Protein AF-A0A351T4F5-F1 (afdb_monomer_lite)

pLDDT: mean 92.52, std 7.87, range [49.31, 98.0]

Foldseek 3Di:
DDDQDPVNVVVLVPDDPVVVVVVVVVVVVVVVVQVVQVVVPHDPVCVQCVPPPDADAPAWTPHVWDADPVVRKTKTWGAHPPDPPDRTDMDID

Sequence (93 aa):
MVKVDAQDLAVLSACSREQLAAMAAAGAQVRECYRLLEKTGANVVGQILAATDTFYEWNHYPEGDVFDRESASQYYYHAHRGAELEHGHFHTF

Secondary structure (DSSP, 8-state):
-PPP-HHHHHHHHTS-HHHHHHHHHHHHHHHHHHHHHHTTT--HHHHHTTT-SS--TT--EEEEEEE-TTT--EEEEEE-TT-SS--EEEEE-

Structure (mmCIF, N/CA/C/O backbone):
data_AF-A0A351T4F5-F1
#
_entry.id   AF-A0A351T4F5-F1
#
loop_
_atom_site.group_PDB
_atom_site.id
_atom_site.type_symbol
_atom_site.label_atom_id
_atom_site.label_alt_id
_atom_site.label_comp_id
_atom_site.label_asym_id
_atom_site.label_entity_id
_atom_site.label_seq_id
_atom_site.pdbx_PDB_ins_code
_atom_site.Cartn_x
_at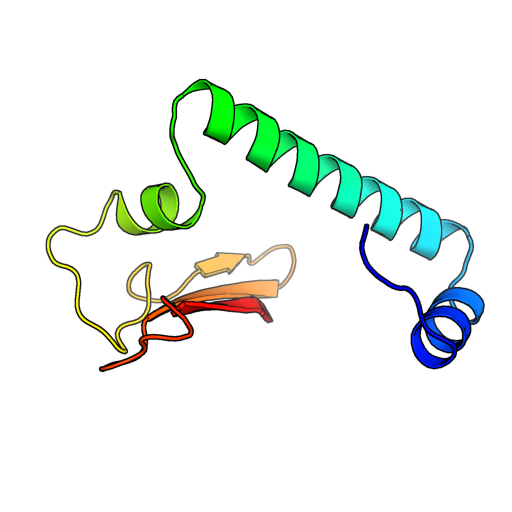om_site.Cartn_y
_atom_site.Cartn_z
_atom_site.occupancy
_atom_site.B_iso_or_equiv
_atom_site.auth_seq_id
_atom_site.auth_comp_id
_atom_site.auth_asym_id
_atom_site.auth_atom_id
_atom_site.pdbx_PDB_model_num
ATOM 1 N N . MET A 1 1 ? 4.187 16.440 -7.406 1.00 49.31 1 MET A N 1
ATOM 2 C CA . MET A 1 1 ? 4.960 15.808 -8.497 1.00 49.31 1 MET A CA 1
ATOM 3 C C . MET A 1 1 ? 6.045 14.981 -7.834 1.00 49.31 1 MET A C 1
ATOM 5 O O . MET A 1 1 ? 6.815 15.563 -7.078 1.00 49.31 1 MET A O 1
ATOM 9 N N . VAL A 1 2 ? 6.035 13.654 -7.999 1.00 71.19 2 VAL A N 1
ATOM 10 C CA . VAL A 1 2 ? 7.106 12.791 -7.466 1.00 71.19 2 VAL A CA 1
ATOM 11 C C . VAL A 1 2 ? 8.400 13.192 -8.171 1.00 71.19 2 VAL A C 1
ATOM 13 O O . VAL A 1 2 ? 8.400 13.362 -9.391 1.00 71.19 2 VAL A O 1
ATOM 16 N N . LYS A 1 3 ? 9.465 13.446 -7.407 1.00 79.06 3 LYS A N 1
ATOM 17 C CA . LYS A 1 3 ? 10.781 13.717 -7.986 1.00 79.06 3 LYS A CA 1
ATOM 18 C C . LYS A 1 3 ? 11.352 12.383 -8.450 1.00 79.06 3 LYS A C 1
ATOM 20 O O . LYS A 1 3 ? 11.409 11.464 -7.650 1.00 79.06 3 LYS A O 1
ATOM 25 N N . VAL A 1 4 ? 11.721 12.314 -9.723 1.00 83.44 4 VAL A N 1
ATOM 26 C CA . VAL A 1 4 ? 12.472 11.196 -10.298 1.00 83.44 4 VAL A CA 1
ATOM 27 C C . VAL A 1 4 ? 13.933 11.619 -10.304 1.00 83.44 4 VAL A C 1
ATOM 29 O O . VAL A 1 4 ? 14.249 12.684 -10.847 1.00 83.44 4 VAL A O 1
ATOM 32 N N . ASP A 1 5 ? 14.802 10.839 -9.676 1.00 91.38 5 ASP A N 1
ATOM 33 C CA . ASP A 1 5 ? 16.237 11.107 -9.639 1.00 91.38 5 ASP A CA 1
ATOM 34 C C . ASP A 1 5 ? 17.039 10.217 -10.611 1.00 91.38 5 ASP A C 1
ATOM 36 O O . ASP A 1 5 ? 16.492 9.470 -11.426 1.00 91.38 5 ASP A O 1
ATOM 40 N N . ALA A 1 6 ? 18.367 10.355 -10.594 1.00 87.88 6 ALA A N 1
ATOM 41 C CA . ALA A 1 6 ? 19.247 9.603 -11.484 1.00 87.88 6 ALA A CA 1
ATOM 42 C C . ALA A 1 6 ? 19.206 8.085 -11.228 1.00 87.88 6 ALA A C 1
ATOM 44 O O . ALA A 1 6 ? 19.371 7.308 -12.170 1.00 87.88 6 ALA A O 1
ATOM 45 N N . GLN A 1 7 ? 18.975 7.669 -9.981 1.00 88.69 7 GLN A N 1
ATOM 46 C CA . GLN A 1 7 ? 18.841 6.266 -9.614 1.00 88.69 7 GLN A CA 1
ATOM 47 C C . GLN A 1 7 ? 17.524 5.703 -10.155 1.00 88.69 7 GLN A C 1
ATOM 49 O O . GLN A 1 7 ? 17.526 4.625 -10.751 1.00 88.69 7 GLN A O 1
ATOM 54 N N . ASP A 1 8 ? 16.430 6.457 -10.038 1.00 89.81 8 ASP A N 1
ATOM 55 C CA . ASP A 1 8 ? 15.138 6.070 -10.609 1.00 89.81 8 ASP A CA 1
ATOM 56 C C . ASP A 1 8 ? 15.227 5.899 -12.133 1.00 89.81 8 ASP A C 1
ATOM 58 O O . ASP A 1 8 ? 14.755 4.907 -12.690 1.00 89.81 8 ASP A O 1
ATOM 62 N N . LEU A 1 9 ? 15.885 6.837 -12.825 1.00 88.19 9 LEU A N 1
ATOM 63 C CA . LEU A 1 9 ? 16.094 6.756 -14.274 1.00 88.1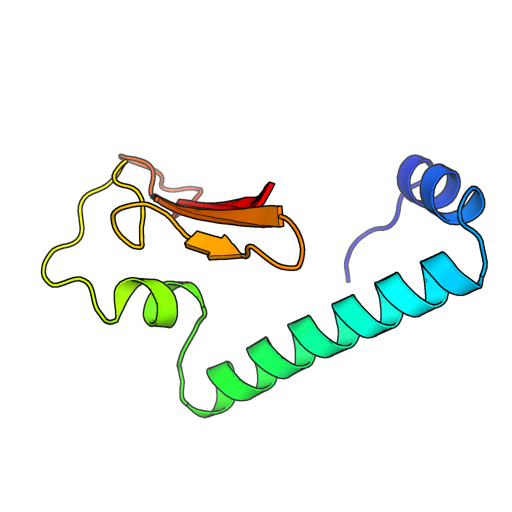9 9 LEU A C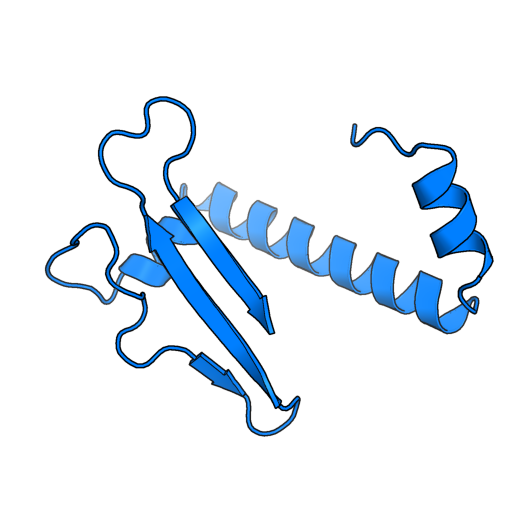A 1
ATOM 64 C C . LEU A 1 9 ? 16.928 5.536 -14.669 1.00 88.19 9 LEU A C 1
ATOM 66 O O . LEU A 1 9 ? 16.605 4.882 -15.662 1.00 88.19 9 LEU A O 1
ATOM 70 N N . ALA A 1 10 ? 17.972 5.212 -13.901 1.00 90.88 10 ALA A N 1
ATOM 71 C CA . ALA A 1 10 ? 18.793 4.033 -14.146 1.00 90.88 10 ALA A CA 1
ATOM 72 C C . ALA A 1 10 ? 17.957 2.747 -14.055 1.00 90.88 10 ALA A C 1
ATOM 74 O O . ALA A 1 10 ? 17.995 1.935 -14.981 1.00 90.88 10 ALA A O 1
ATOM 75 N N . VAL A 1 11 ? 17.138 2.602 -13.006 1.00 92.38 11 VAL A N 1
ATOM 76 C CA . VAL A 1 11 ? 16.229 1.455 -12.834 1.00 92.38 11 VAL A CA 1
ATOM 77 C C . VAL A 1 11 ? 15.227 1.367 -13.984 1.00 92.38 11 VAL A C 1
ATOM 79 O O . VAL A 1 11 ? 15.112 0.321 -14.620 1.00 92.38 11 VAL A O 1
ATOM 82 N N . LEU A 1 12 ? 14.543 2.469 -14.304 1.00 92.81 12 LEU A N 1
ATOM 83 C CA . LEU A 1 12 ? 13.529 2.488 -15.362 1.00 92.81 12 LEU A CA 1
ATOM 84 C C . LEU A 1 12 ? 14.127 2.195 -16.744 1.00 92.81 12 LEU A C 1
ATOM 86 O O . LEU A 1 12 ? 13.504 1.506 -17.548 1.00 92.81 12 LEU A O 1
ATOM 90 N N . SER A 1 13 ? 15.341 2.676 -17.022 1.00 94.31 13 SER A N 1
ATOM 91 C CA . SER A 1 13 ? 16.025 2.431 -18.298 1.00 94.31 13 SER A CA 1
ATOM 92 C C . SER A 1 13 ? 16.438 0.971 -18.511 1.00 94.31 13 SER A C 1
ATOM 94 O O . SER A 1 13 ? 16.619 0.555 -19.654 1.00 94.31 13 SER A O 1
ATOM 96 N N . ALA A 1 14 ? 16.556 0.189 -17.434 1.00 96.19 14 ALA A N 1
ATOM 97 C CA . ALA A 1 14 ? 16.854 -1.238 -17.497 1.00 96.19 14 ALA A CA 1
ATOM 98 C C . ALA A 1 14 ? 15.603 -2.103 -17.756 1.00 96.19 14 ALA A C 1
ATOM 100 O O . ALA A 1 14 ? 15.729 -3.293 -18.046 1.00 96.19 14 ALA A O 1
ATOM 101 N N . CYS A 1 15 ? 14.399 -1.532 -17.657 1.00 97.00 15 CYS A N 1
ATOM 102 C CA . CYS A 1 15 ? 13.148 -2.239 -17.912 1.00 97.00 15 CYS A CA 1
ATOM 103 C C . CYS A 1 15 ? 12.811 -2.290 -19.411 1.00 97.00 15 CYS A C 1
ATOM 105 O O . CYS A 1 15 ? 13.024 -1.339 -20.163 1.00 97.00 15 CYS A O 1
ATOM 107 N N . SER A 1 16 ? 12.198 -3.393 -19.842 1.00 97.94 16 SER A N 1
ATOM 108 C CA . SER A 1 16 ? 11.571 -3.492 -21.165 1.00 97.94 16 SER A CA 1
ATOM 109 C C . SER A 1 16 ? 10.404 -2.508 -21.315 1.00 97.94 16 SER A C 1
ATOM 111 O O . SER A 1 16 ? 9.825 -2.032 -20.332 1.00 97.94 16 SER A O 1
ATOM 113 N N . ARG A 1 17 ? 10.008 -2.225 -22.562 1.00 96.94 17 ARG A N 1
ATOM 114 C CA . ARG A 1 17 ? 8.841 -1.370 -22.834 1.00 96.94 17 ARG A CA 1
ATOM 115 C C . ARG A 1 17 ? 7.563 -1.966 -22.254 1.00 96.94 17 ARG A C 1
ATOM 117 O O . ARG A 1 17 ? 6.728 -1.223 -21.751 1.00 96.94 17 ARG A O 1
ATOM 124 N N . GLU A 1 18 ? 7.437 -3.285 -22.296 1.00 98.00 18 GLU A N 1
ATOM 125 C CA . GLU A 1 18 ? 6.313 -4.035 -21.749 1.00 98.00 18 GLU A CA 1
ATOM 126 C C . GLU A 1 18 ? 6.236 -3.868 -20.225 1.00 98.00 18 GLU A C 1
ATOM 128 O O . GLU A 1 18 ? 5.170 -3.552 -19.699 1.00 98.00 18 GLU A O 1
ATOM 133 N N . GLN A 1 19 ? 7.367 -3.983 -19.517 1.00 96.62 19 GLN A N 1
ATOM 134 C CA . GLN A 1 19 ? 7.431 -3.738 -18.070 1.00 96.62 19 GLN A CA 1
ATOM 135 C C . GLN A 1 19 ? 7.081 -2.288 -17.717 1.00 96.62 19 GLN A C 1
ATOM 137 O O . GLN A 1 19 ? 6.305 -2.050 -16.793 1.00 96.62 19 GLN A O 1
ATOM 142 N N . LEU A 1 20 ? 7.608 -1.313 -18.464 1.00 96.69 20 LEU A N 1
ATOM 143 C CA . LEU A 1 20 ? 7.287 0.105 -18.266 1.00 96.69 20 LEU A CA 1
ATOM 144 C C . LEU A 1 20 ? 5.797 0.391 -18.488 1.00 96.69 20 LEU A C 1
ATOM 146 O O . LEU A 1 20 ? 5.184 1.112 -17.700 1.00 96.69 20 LEU A O 1
ATOM 150 N N . ALA A 1 21 ? 5.200 -0.201 -19.523 1.00 97.69 21 ALA A N 1
ATOM 151 C CA . ALA A 1 21 ? 3.772 -0.082 -19.791 1.00 97.69 21 ALA A CA 1
ATOM 152 C C . ALA A 1 21 ? 2.927 -0.709 -18.671 1.00 97.69 21 ALA A C 1
ATOM 154 O O . ALA A 1 21 ? 1.955 -0.096 -18.230 1.00 97.69 21 ALA A O 1
ATOM 155 N N . ALA A 1 22 ? 3.320 -1.884 -18.168 1.00 96.81 22 ALA A N 1
ATOM 156 C CA . ALA A 1 22 ? 2.643 -2.543 -17.054 1.00 96.81 22 ALA A CA 1
ATOM 157 C C . ALA A 1 22 ? 2.711 -1.708 -15.761 1.00 96.81 22 ALA A C 1
ATOM 159 O O . ALA A 1 22 ? 1.683 -1.494 -15.120 1.00 96.81 22 ALA A O 1
ATOM 160 N N . MET A 1 23 ? 3.881 -1.158 -15.414 1.00 95.12 23 MET A N 1
ATOM 161 C CA . MET A 1 23 ? 4.037 -0.270 -14.252 1.00 95.12 23 MET A CA 1
ATOM 162 C C . MET A 1 23 ? 3.199 1.008 -14.385 1.00 95.12 23 MET A C 1
ATOM 164 O O . MET A 1 23 ? 2.547 1.427 -13.428 1.00 95.12 23 MET A O 1
ATOM 168 N N . ALA A 1 24 ? 3.164 1.614 -15.577 1.00 95.88 24 ALA A N 1
ATOM 169 C CA . ALA A 1 24 ? 2.335 2.789 -15.834 1.00 95.88 24 ALA A CA 1
ATOM 170 C C . ALA A 1 24 ? 0.835 2.475 -15.700 1.00 95.88 24 ALA A C 1
ATOM 172 O O . ALA A 1 24 ? 0.094 3.259 -15.102 1.00 95.88 24 ALA A O 1
ATOM 173 N N . ALA A 1 25 ? 0.393 1.321 -16.211 1.00 97.94 25 ALA A N 1
ATOM 174 C CA . ALA A 1 25 ? -0.985 0.860 -16.077 1.00 97.94 25 ALA A CA 1
ATOM 175 C C . ALA A 1 25 ? -1.361 0.616 -14.606 1.00 97.94 25 ALA A C 1
ATOM 177 O O . ALA A 1 25 ? -2.393 1.116 -14.156 1.00 97.94 25 ALA A O 1
ATOM 178 N N . ALA A 1 26 ? -0.500 -0.056 -13.836 1.00 95.06 26 ALA A N 1
ATOM 179 C CA . ALA A 1 26 ? -0.697 -0.266 -12.402 1.00 95.06 26 ALA A CA 1
ATOM 180 C C . ALA A 1 26 ? -0.784 1.068 -11.638 1.00 95.06 26 ALA A C 1
ATOM 182 O O . ALA A 1 26 ? -1.707 1.285 -10.853 1.00 95.06 26 ALA A O 1
ATOM 183 N N . GLY A 1 27 ? 0.112 2.019 -11.924 1.00 95.69 27 GLY A N 1
ATOM 184 C CA . GLY A 1 27 ? 0.064 3.357 -11.327 1.00 95.69 27 GLY A CA 1
ATOM 185 C C . GLY A 1 27 ? -1.224 4.119 -11.662 1.00 95.69 27 GLY A C 1
ATOM 186 O O . GLY A 1 27 ? -1.790 4.800 -10.803 1.00 95.69 27 GLY A O 1
ATOM 187 N N . ALA A 1 28 ? -1.731 3.985 -12.892 1.00 97.56 28 ALA A N 1
ATOM 188 C CA . ALA A 1 28 ? -3.010 4.570 -13.287 1.00 97.56 28 ALA A CA 1
ATOM 189 C C . ALA A 1 28 ? -4.192 3.944 -12.527 1.00 97.56 28 ALA A C 1
ATOM 191 O O . ALA A 1 28 ? -5.066 4.680 -12.069 1.00 97.56 28 ALA A O 1
ATOM 192 N N . GLN A 1 29 ? -4.191 2.621 -12.342 1.00 97.50 29 GLN A N 1
ATOM 193 C CA . GLN A 1 29 ? -5.210 1.913 -11.564 1.00 97.50 29 GLN A CA 1
ATOM 194 C C . GLN A 1 29 ? -5.216 2.356 -10.100 1.00 97.50 29 GLN A C 1
ATOM 196 O O . GLN A 1 29 ? -6.271 2.716 -9.583 1.00 97.50 29 GLN A O 1
ATOM 201 N N . VAL A 1 30 ? -4.048 2.418 -9.453 1.00 95.00 30 VAL A N 1
ATOM 202 C CA . VAL A 1 30 ? -3.934 2.897 -8.066 1.00 95.00 30 VAL A CA 1
ATOM 203 C C . VAL A 1 30 ? -4.517 4.303 -7.942 1.00 95.00 30 VAL A C 1
ATOM 205 O O . VAL A 1 30 ? -5.373 4.546 -7.093 1.00 95.00 30 VAL A O 1
ATOM 208 N N . ARG A 1 31 ? -4.132 5.227 -8.832 1.00 96.38 31 ARG A N 1
ATOM 209 C CA . ARG A 1 31 ? -4.672 6.595 -8.832 1.00 96.38 31 ARG A CA 1
ATOM 210 C C . ARG A 1 31 ? -6.189 6.640 -8.993 1.00 96.38 31 ARG A C 1
ATOM 212 O O . ARG A 1 31 ? -6.834 7.472 -8.360 1.00 96.38 31 ARG A O 1
ATOM 219 N N . GLU A 1 32 ? -6.752 5.776 -9.829 1.00 97.56 32 GLU A N 1
ATOM 220 C CA . GLU A 1 32 ? -8.199 5.697 -10.021 1.00 97.56 32 GLU A CA 1
ATOM 221 C C . GLU A 1 32 ? -8.917 5.181 -8.767 1.00 97.56 32 GLU A C 1
ATOM 223 O O . GLU A 1 32 ? -9.935 5.755 -8.375 1.00 97.56 32 GLU A O 1
ATOM 228 N N . CYS A 1 33 ? -8.360 4.178 -8.080 1.00 96.50 33 CYS A N 1
ATOM 229 C CA . CYS A 1 33 ? -8.878 3.705 -6.794 1.00 96.50 33 CYS A CA 1
ATOM 230 C C . CYS A 1 33 ? -8.922 4.837 -5.756 1.00 96.50 33 CYS A C 1
ATOM 232 O O . CYS A 1 33 ? -9.967 5.063 -5.144 1.00 96.50 33 CYS A O 1
ATOM 234 N N . TYR A 1 34 ? -7.835 5.605 -5.609 1.00 96.31 34 TYR A N 1
ATOM 235 C CA . TYR A 1 34 ? -7.816 6.774 -4.718 1.00 96.31 34 TYR A CA 1
ATOM 236 C C . TYR A 1 34 ? -8.871 7.811 -5.119 1.00 96.31 34 TYR A C 1
ATOM 238 O O . TYR A 1 34 ? -9.664 8.235 -4.281 1.00 96.31 34 TYR A O 1
ATOM 246 N N . ARG A 1 35 ? -8.967 8.146 -6.412 1.00 97.12 35 ARG A N 1
ATOM 247 C CA . ARG A 1 35 ? -9.962 9.100 -6.930 1.00 97.12 35 ARG A CA 1
ATOM 248 C C . ARG A 1 35 ? -11.405 8.658 -6.650 1.00 97.12 35 ARG A C 1
ATOM 250 O O . ARG A 1 35 ? -12.300 9.499 -6.554 1.00 97.12 35 ARG A O 1
ATOM 257 N N . LEU A 1 36 ? -11.684 7.354 -6.625 1.00 96.75 36 LEU A N 1
ATOM 258 C CA . LEU A 1 36 ? -13.007 6.813 -6.298 1.00 96.75 36 LEU A CA 1
ATOM 259 C C . LEU A 1 36 ? -13.293 6.870 -4.795 1.00 96.75 36 LEU A C 1
ATOM 261 O O . LEU A 1 36 ? -14.380 7.303 -4.424 1.00 96.75 36 LEU A O 1
ATOM 265 N N . LEU A 1 37 ? -12.326 6.508 -3.952 1.00 97.06 37 LEU A N 1
ATOM 266 C CA . LEU A 1 37 ? -12.457 6.596 -2.493 1.00 97.06 37 LEU A CA 1
ATOM 267 C C . LEU A 1 37 ? -12.672 8.044 -2.028 1.00 97.06 37 LEU A C 1
ATOM 269 O O . LEU A 1 37 ? -13.557 8.317 -1.217 1.00 97.06 37 LEU A O 1
ATOM 273 N N . GLU A 1 38 ? -11.939 8.992 -2.612 1.00 96.75 38 GLU A N 1
ATOM 274 C CA . GLU A 1 38 ? -12.071 10.419 -2.302 1.00 96.75 38 GLU A CA 1
ATOM 275 C C . GLU A 1 38 ? -13.482 10.959 -2.580 1.00 96.75 38 GLU A C 1
ATOM 277 O O . GLU A 1 38 ? -13.977 11.796 -1.824 1.00 96.75 38 GLU A O 1
ATOM 282 N N . LYS A 1 39 ? -14.182 10.453 -3.611 1.00 97.25 39 LYS A N 1
ATOM 283 C CA . LYS A 1 39 ? -15.563 10.875 -3.928 1.00 97.25 39 LYS A CA 1
ATOM 284 C C . LYS A 1 39 ? -16.555 10.590 -2.801 1.00 97.25 39 LYS A C 1
ATOM 286 O O . LYS A 1 39 ? -17.588 11.251 -2.740 1.00 97.25 39 LYS A O 1
ATOM 291 N N . THR A 1 40 ? -16.264 9.620 -1.939 1.00 95.50 40 THR A N 1
ATOM 292 C CA . THR A 1 40 ? -17.109 9.257 -0.795 1.00 95.50 40 THR A CA 1
ATOM 293 C C . THR A 1 40 ? -16.502 9.688 0.540 1.00 95.50 40 THR A C 1
ATOM 295 O O . THR A 1 40 ? -16.993 9.273 1.584 1.00 95.50 40 THR A O 1
ATOM 298 N N . GLY A 1 41 ? -15.421 10.480 0.531 1.00 95.44 41 GLY A N 1
ATOM 299 C CA . GLY A 1 41 ? -14.674 10.832 1.742 1.00 95.44 41 GLY A CA 1
ATOM 300 C C . GLY A 1 41 ? -13.970 9.640 2.405 1.00 95.44 41 GLY A C 1
ATOM 301 O O . GLY A 1 41 ? -13.614 9.716 3.578 1.00 95.44 41 GLY A O 1
ATOM 302 N N . ALA A 1 42 ? -13.789 8.534 1.677 1.00 96.56 42 ALA A N 1
ATOM 303 C CA . ALA A 1 42 ? -13.113 7.337 2.158 1.00 96.56 42 ALA A CA 1
ATOM 304 C C . ALA A 1 42 ? -11.610 7.372 1.833 1.00 96.56 42 ALA A C 1
ATOM 306 O O . ALA A 1 42 ? -11.149 8.132 0.983 1.00 96.56 42 ALA A O 1
ATOM 307 N N . ASN A 1 43 ? -10.838 6.508 2.492 1.00 94.56 43 ASN A N 1
ATOM 308 C CA . ASN A 1 43 ? -9.428 6.271 2.187 1.00 94.56 43 ASN A CA 1
ATOM 309 C C . ASN A 1 43 ? -9.060 4.801 2.452 1.00 94.56 43 ASN A C 1
ATOM 311 O O . ASN A 1 43 ? -9.801 4.091 3.130 1.00 94.56 43 ASN A O 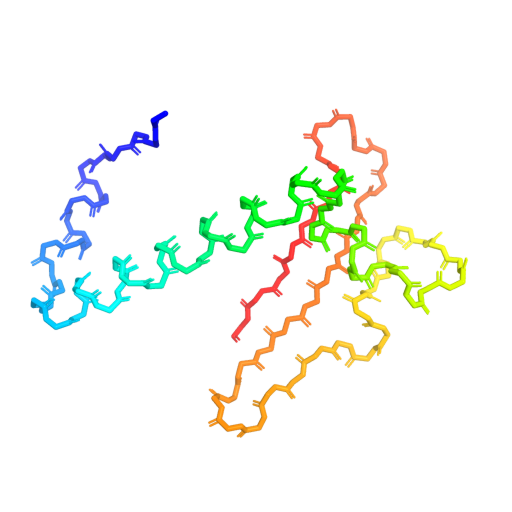1
ATOM 315 N N . VAL A 1 44 ? -7.918 4.352 1.924 1.00 94.50 44 VAL A N 1
ATOM 316 C CA . VAL A 1 44 ? -7.491 2.939 1.972 1.00 94.50 44 VAL A CA 1
ATOM 317 C C . VAL A 1 44 ? -7.325 2.422 3.408 1.00 94.50 44 VAL A C 1
ATOM 319 O O . VAL A 1 44 ? -7.709 1.291 3.690 1.00 94.50 44 VAL A O 1
ATOM 322 N N . VAL A 1 45 ? -6.834 3.251 4.336 1.00 94.56 45 VAL A N 1
ATOM 323 C CA . VAL A 1 45 ? -6.693 2.873 5.755 1.00 94.56 45 VAL A CA 1
ATOM 324 C C . VAL A 1 45 ? -8.067 2.695 6.408 1.00 94.56 45 VAL A C 1
ATOM 326 O O . VAL A 1 45 ? -8.312 1.714 7.099 1.00 94.56 45 VAL A O 1
ATOM 329 N N . GLY A 1 46 ? -9.014 3.591 6.133 1.00 94.06 46 GLY A N 1
ATOM 330 C CA . GLY A 1 46 ? -10.392 3.440 6.596 1.00 94.06 46 GLY A CA 1
ATOM 331 C C . GLY A 1 46 ? -11.063 2.185 6.033 1.00 94.06 46 GLY A C 1
ATOM 332 O O . GLY A 1 46 ? -11.805 1.527 6.749 1.00 94.06 46 GLY A O 1
ATOM 333 N N . GLN A 1 47 ? -10.778 1.823 4.777 1.00 94.50 47 GLN A N 1
ATOM 334 C CA . GLN A 1 47 ? -11.305 0.593 4.177 1.00 94.50 47 GLN A CA 1
ATOM 335 C C . GLN A 1 47 ? -10.721 -0.666 4.829 1.00 94.50 47 GLN A C 1
ATOM 337 O O . GLN A 1 47 ? -11.478 -1.590 5.111 1.00 94.50 47 GLN A O 1
ATOM 342 N N . ILE A 1 48 ? -9.410 -0.710 5.103 1.00 94.12 48 ILE A N 1
ATOM 343 C CA . ILE A 1 48 ? -8.789 -1.901 5.708 1.00 94.12 48 ILE A CA 1
ATOM 344 C C . ILE A 1 48 ? -9.216 -2.102 7.166 1.00 94.12 48 ILE A C 1
ATOM 346 O O . ILE A 1 48 ? -9.353 -3.233 7.618 1.00 94.12 48 ILE A O 1
ATOM 350 N N . LEU A 1 49 ? -9.478 -1.007 7.884 1.00 94.31 49 LEU A N 1
ATOM 351 C CA . LEU A 1 49 ? -9.938 -1.035 9.272 1.00 94.31 49 LEU A CA 1
ATOM 352 C C . LEU A 1 49 ? -11.466 -1.139 9.404 1.00 94.31 49 LEU A C 1
ATOM 354 O O . LEU A 1 49 ? -11.962 -1.255 10.518 1.00 94.31 49 LEU A O 1
ATOM 358 N N . ALA A 1 50 ? -12.226 -1.115 8.303 1.00 92.25 50 ALA A N 1
ATOM 359 C CA . ALA A 1 50 ? -13.692 -1.069 8.346 1.00 92.25 50 ALA A CA 1
ATOM 360 C C . ALA A 1 50 ? -14.331 -2.301 9.009 1.00 92.25 50 ALA A C 1
ATOM 362 O O . ALA A 1 50 ? -15.420 -2.196 9.567 1.00 92.25 50 ALA A O 1
ATOM 363 N N . ALA A 1 51 ? -13.668 -3.458 8.931 1.00 87.19 51 ALA A N 1
ATOM 364 C CA . ALA A 1 51 ? -14.110 -4.707 9.554 1.00 87.19 51 ALA A CA 1
ATOM 365 C C . ALA A 1 51 ? -13.470 -4.955 10.934 1.00 87.19 51 ALA A C 1
ATOM 367 O O . ALA A 1 51 ? -13.674 -6.014 11.522 1.00 87.19 51 ALA A O 1
ATOM 368 N N . THR A 1 52 ? -12.681 -4.005 11.439 1.00 91.44 52 THR A N 1
ATOM 369 C CA . THR A 1 52 ? -12.006 -4.103 12.732 1.00 91.44 52 THR A CA 1
ATOM 370 C C . THR A 1 52 ? -12.855 -3.431 13.804 1.00 91.44 52 THR A C 1
ATOM 372 O O . THR A 1 52 ? -13.086 -2.227 13.740 1.00 91.44 52 THR A O 1
ATOM 375 N N . ASP A 1 53 ? -13.248 -4.179 14.837 1.00 89.44 53 ASP A N 1
ATOM 376 C CA . ASP A 1 53 ? -13.998 -3.612 15.966 1.00 89.44 53 ASP A CA 1
ATOM 377 C C . ASP A 1 53 ? -13.150 -2.626 16.778 1.00 89.44 53 ASP A C 1
ATOM 379 O O . ASP A 1 53 ? -13.536 -1.481 17.004 1.00 89.44 53 ASP A O 1
ATOM 383 N N . THR A 1 54 ? -11.982 -3.079 17.249 1.00 93.44 54 THR A N 1
ATOM 384 C CA . THR A 1 54 ? -11.058 -2.262 18.046 1.00 93.44 54 THR A CA 1
ATOM 385 C C . THR A 1 54 ? -9.675 -2.238 17.420 1.00 93.44 54 THR A C 1
ATOM 387 O O . THR A 1 54 ? -9.076 -3.270 17.114 1.00 93.44 54 THR A O 1
ATOM 390 N N . PHE A 1 55 ? -9.162 -1.026 17.251 1.00 92.81 55 PHE A N 1
ATOM 391 C CA . PHE A 1 55 ? -7.850 -0.767 16.693 1.00 92.81 55 PHE A CA 1
ATOM 392 C C . PHE A 1 55 ? -6.778 -0.694 17.788 1.00 92.81 55 PHE A C 1
ATOM 394 O O . PHE A 1 55 ? -6.950 -0.010 18.797 1.00 92.81 55 PHE A O 1
ATOM 401 N N . TYR A 1 56 ? -5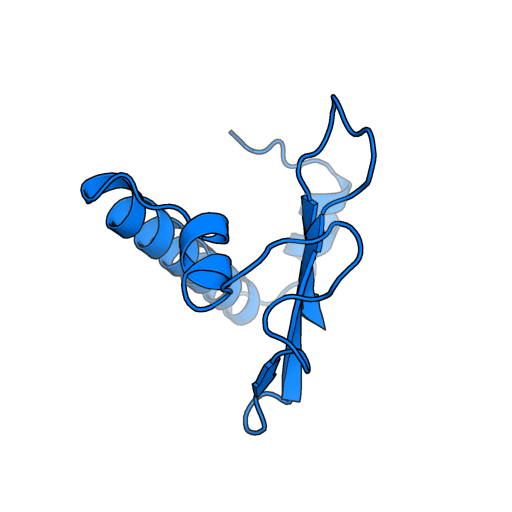.654 -1.364 17.550 1.00 93.56 56 TYR A N 1
ATOM 402 C CA . TYR A 1 56 ? -4.482 -1.407 18.409 1.00 93.56 56 TYR A CA 1
ATOM 403 C C . TYR A 1 56 ? -3.229 -1.212 17.555 1.00 93.56 56 TYR A C 1
ATOM 405 O O . TYR A 1 56 ? -3.029 -1.888 16.549 1.00 93.56 56 TYR A O 1
ATOM 413 N N . GLU A 1 57 ? -2.361 -0.293 17.964 1.00 93.50 57 GLU A N 1
ATOM 414 C CA . GLU A 1 57 ? -1.072 -0.079 17.302 1.00 93.50 57 GLU A CA 1
ATOM 415 C C . GLU A 1 57 ? -0.198 -1.341 17.378 1.00 93.50 57 GLU A C 1
ATOM 417 O O . GLU A 1 57 ? -0.295 -2.115 18.333 1.00 93.50 57 GLU A O 1
ATOM 422 N N . TRP A 1 58 ? 0.682 -1.509 16.388 1.00 92.75 58 TRP A N 1
ATOM 423 C CA . TRP A 1 58 ? 1.519 -2.691 16.128 1.00 92.75 58 TRP A CA 1
ATOM 424 C C . TRP A 1 58 ? 0.789 -3.969 15.713 1.00 92.75 58 TRP A C 1
ATOM 426 O O . TRP A 1 58 ? 1.441 -4.873 15.191 1.00 92.75 58 TRP A O 1
ATOM 436 N N . ASN A 1 59 ? -0.532 -4.053 15.877 1.00 95.62 59 ASN A N 1
ATOM 437 C CA . ASN A 1 59 ? -1.289 -5.166 15.319 1.00 95.62 59 ASN A CA 1
ATOM 438 C C . ASN A 1 59 ? -1.335 -5.077 13.793 1.00 95.62 59 ASN A C 1
ATOM 440 O O . ASN A 1 59 ? -1.312 -3.991 13.206 1.00 95.62 59 ASN A O 1
ATOM 444 N N . HIS A 1 60 ? -1.428 -6.245 13.169 1.00 96.31 60 HIS A N 1
ATOM 445 C CA . HIS A 1 60 ? -1.636 -6.360 11.739 1.00 96.31 60 HIS A CA 1
ATOM 446 C C . HIS A 1 60 ? -3.124 -6.291 11.411 1.00 96.31 60 HIS A C 1
ATOM 448 O O . HIS A 1 60 ? -3.960 -6.855 12.122 1.00 96.31 60 HIS A O 1
ATOM 454 N N . TYR A 1 61 ? -3.426 -5.608 10.311 1.00 96.88 61 TYR A N 1
ATOM 455 C CA . TYR A 1 61 ? -4.770 -5.481 9.776 1.00 96.88 61 TYR A CA 1
ATOM 456 C C . TYR A 1 61 ? -4.799 -5.814 8.276 1.00 96.88 61 TYR A C 1
ATOM 458 O O . TYR A 1 61 ? -4.015 -5.235 7.514 1.00 96.88 61 TYR A O 1
ATOM 466 N N . PRO A 1 62 ? -5.717 -6.692 7.827 1.00 95.25 62 PRO A N 1
ATOM 467 C CA . PRO A 1 62 ? -6.658 -7.463 8.647 1.00 95.25 62 PRO A CA 1
ATOM 468 C C . PRO A 1 62 ? -5.936 -8.503 9.520 1.00 95.25 62 PRO A C 1
ATOM 470 O O . PRO A 1 62 ? -4.770 -8.818 9.287 1.00 95.25 62 PRO A O 1
ATOM 473 N N . GLU A 1 63 ? -6.627 -9.023 10.536 1.00 93.81 63 GLU A N 1
ATOM 474 C CA . GLU A 1 63 ? -6.080 -10.102 11.362 1.00 93.81 63 GLU A CA 1
ATOM 475 C C . GLU A 1 63 ? -5.761 -11.326 10.491 1.00 93.81 63 GLU A C 1
ATOM 477 O O . GLU A 1 63 ? -6.596 -11.778 9.706 1.00 93.81 63 GLU A O 1
ATOM 482 N N . GLY A 1 64 ? -4.545 -11.858 10.637 1.00 93.50 64 GLY A N 1
ATOM 483 C CA . GLY A 1 64 ? -4.055 -12.980 9.833 1.00 93.50 64 GLY A CA 1
ATOM 484 C C . GLY A 1 64 ? -3.458 -12.589 8.479 1.00 93.50 64 GLY A C 1
ATOM 485 O O . GLY A 1 64 ? -3.097 -13.489 7.722 1.00 93.50 64 GLY A O 1
ATOM 486 N N . ASP A 1 65 ? -3.317 -11.286 8.209 1.00 95.19 65 ASP A N 1
ATOM 487 C CA . ASP A 1 65 ? -2.795 -10.719 6.964 1.00 95.19 65 ASP A CA 1
ATOM 488 C C . ASP A 1 65 ? -3.627 -11.142 5.733 1.00 95.19 65 ASP A C 1
ATOM 490 O O . ASP A 1 65 ? -4.618 -11.872 5.818 1.00 95.19 65 ASP A O 1
ATOM 494 N N . VAL A 1 66 ? -3.262 -10.651 4.548 1.00 96.38 66 VAL A N 1
ATOM 495 C CA . VAL A 1 66 ? -3.864 -11.095 3.284 1.00 96.38 66 VAL A CA 1
ATOM 496 C C . VAL A 1 66 ? -2.834 -11.849 2.459 1.00 96.38 66 VAL A C 1
ATOM 498 O O . VAL A 1 66 ? -1.716 -11.376 2.284 1.00 96.38 66 VAL A O 1
ATOM 501 N N . PHE A 1 67 ? -3.239 -13.003 1.923 1.00 97.38 67 PHE A N 1
ATOM 502 C CA . PHE A 1 67 ? -2.457 -13.830 1.004 1.00 97.38 67 PHE A CA 1
ATOM 503 C C . PHE A 1 67 ? -3.277 -14.124 -0.258 1.00 97.38 67 PHE A C 1
ATOM 505 O O . PHE A 1 67 ? -4.302 -14.810 -0.183 1.00 97.38 67 PHE A O 1
ATOM 512 N N . ASP A 1 68 ? -2.819 -13.647 -1.415 1.00 96.75 68 ASP A N 1
ATOM 513 C CA . ASP A 1 68 ? -3.366 -14.043 -2.712 1.00 96.75 68 ASP A CA 1
ATOM 514 C C . ASP A 1 68 ? -2.637 -15.293 -3.222 1.00 96.75 68 ASP A C 1
ATOM 516 O O . ASP A 1 68 ? -1.434 -15.276 -3.470 1.00 96.75 68 ASP A O 1
ATOM 520 N N . ARG A 1 69 ? -3.369 -16.400 -3.394 1.00 96.75 69 ARG A N 1
ATOM 521 C CA . ARG A 1 69 ? -2.785 -17.664 -3.865 1.00 96.75 69 ARG A CA 1
ATOM 522 C C . ARG A 1 69 ? -2.424 -17.652 -5.345 1.00 96.75 69 ARG A C 1
ATOM 524 O O . ARG A 1 69 ? -1.604 -18.474 -5.744 1.00 96.75 69 ARG A O 1
ATOM 531 N N . GLU A 1 70 ? -3.051 -16.795 -6.147 1.00 97.38 70 GLU A N 1
ATOM 532 C CA . GLU A 1 70 ? -2.808 -16.749 -7.589 1.00 97.38 70 GLU A CA 1
ATOM 533 C C . GLU A 1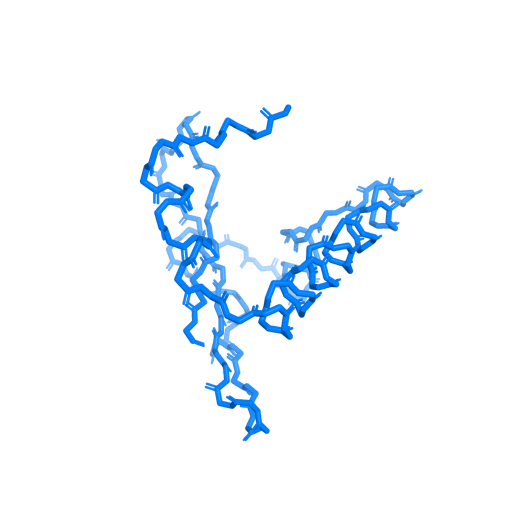 70 ? -1.497 -16.021 -7.897 1.00 97.38 70 GLU A C 1
ATOM 535 O O . GLU A 1 70 ? -0.652 -16.551 -8.618 1.00 97.38 70 GLU A O 1
ATOM 540 N N . SER A 1 71 ? -1.295 -14.844 -7.300 1.00 94.00 71 SER A N 1
ATOM 541 C CA . SER A 1 71 ? -0.071 -14.057 -7.477 1.00 94.00 71 SER A CA 1
ATOM 542 C C . SER A 1 71 ? 1.035 -14.369 -6.461 1.00 94.00 71 SER A C 1
ATOM 544 O O . SER A 1 71 ? 2.162 -13.912 -6.641 1.00 94.00 71 SER A O 1
ATOM 546 N N . ALA A 1 72 ? 0.718 -15.111 -5.392 1.00 96.00 72 ALA A N 1
ATOM 547 C CA . ALA A 1 72 ? 1.541 -15.277 -4.189 1.00 96.00 72 ALA A CA 1
ATOM 548 C C . ALA A 1 72 ? 1.844 -13.964 -3.434 1.00 96.00 72 ALA A C 1
ATOM 550 O O . ALA A 1 72 ? 2.733 -13.941 -2.579 1.00 96.00 72 ALA A O 1
ATOM 551 N N . SER A 1 73 ? 1.107 -12.884 -3.723 1.00 95.75 73 SER A N 1
ATOM 552 C CA . SER A 1 73 ? 1.278 -11.592 -3.056 1.00 95.75 73 SER A CA 1
ATOM 553 C C . SER A 1 73 ? 0.721 -11.608 -1.640 1.00 95.75 73 SER A C 1
ATOM 555 O O . SER A 1 73 ? -0.317 -12.217 -1.367 1.00 95.75 73 SER A O 1
ATOM 557 N N . GLN A 1 74 ? 1.385 -10.879 -0.748 1.00 97.50 74 GLN A N 1
ATOM 558 C CA . GLN A 1 74 ? 0.967 -10.726 0.643 1.00 97.50 74 GLN A CA 1
ATOM 559 C C . GLN A 1 74 ? 0.930 -9.270 1.061 1.00 97.50 74 GLN A C 1
ATOM 561 O O . GLN A 1 74 ? 1.767 -8.480 0.627 1.00 97.50 74 GLN A O 1
ATOM 566 N N . TYR A 1 75 ? -0.003 -8.912 1.943 1.00 97.00 75 TYR A N 1
ATOM 567 C CA . TYR A 1 75 ? 0.034 -7.599 2.575 1.00 97.00 75 TYR A CA 1
ATOM 568 C C . TYR A 1 75 ? -0.632 -7.550 3.949 1.00 97.00 75 TYR A C 1
ATOM 570 O O . TYR A 1 75 ? -1.544 -8.319 4.251 1.00 97.00 75 TYR A O 1
ATOM 578 N N . TYR A 1 76 ? -0.212 -6.569 4.746 1.00 97.25 76 TYR A N 1
ATOM 579 C CA . TYR A 1 76 ? -0.909 -6.122 5.951 1.00 97.25 76 TYR A CA 1
ATOM 580 C C . TYR A 1 76 ? -0.636 -4.637 6.212 1.00 97.25 76 TYR A C 1
ATOM 582 O O . TYR A 1 76 ? 0.348 -4.077 5.728 1.00 97.25 76 TYR A O 1
ATOM 590 N N . TYR A 1 77 ? -1.506 -3.996 6.989 1.00 97.38 77 TYR A N 1
ATOM 591 C CA . TYR A 1 77 ? -1.323 -2.649 7.527 1.00 97.38 77 TYR A CA 1
ATOM 592 C C . TYR A 1 77 ? -1.007 -2.711 9.021 1.00 97.38 77 TYR A C 1
ATOM 594 O O . TYR A 1 77 ? -1.648 -3.469 9.747 1.00 97.38 77 TYR A O 1
ATOM 602 N N . HIS A 1 78 ? -0.094 -1.867 9.499 1.00 96.12 78 HIS A N 1
ATOM 603 C CA . HIS A 1 78 ? -0.003 -1.555 10.925 1.00 96.12 78 HIS A CA 1
ATOM 604 C C . HIS A 1 78 ? 0.187 -0.057 11.160 1.00 96.12 78 HIS A C 1
ATOM 606 O O . HIS A 1 78 ? 0.556 0.695 10.257 1.00 96.12 78 HIS A O 1
ATOM 612 N N . ALA A 1 79 ? -0.021 0.367 12.404 1.00 94.44 79 ALA A N 1
ATOM 613 C CA . ALA A 1 79 ? 0.334 1.699 12.882 1.00 94.44 79 ALA A CA 1
ATOM 614 C C . ALA A 1 79 ? 1.405 1.638 13.963 1.00 94.44 79 ALA A C 1
ATOM 616 O O . ALA A 1 79 ? 1.492 0.654 14.702 1.00 94.44 79 ALA A O 1
ATOM 617 N N . HIS A 1 80 ? 2.193 2.705 14.069 1.00 91.06 80 HIS A N 1
ATOM 618 C CA . HIS A 1 80 ? 3.260 2.828 15.061 1.00 91.06 80 HIS A CA 1
ATOM 619 C C . HIS A 1 80 ? 2.780 3.602 16.285 1.00 91.06 80 HIS A C 1
ATOM 621 O O . HIS A 1 80 ? 1.985 4.529 16.172 1.00 91.06 80 HIS A O 1
ATOM 627 N N . ARG A 1 81 ? 3.327 3.264 17.458 1.00 82.81 81 ARG A N 1
ATOM 628 C CA . ARG A 1 81 ? 3.112 4.033 18.694 1.00 82.81 81 ARG A CA 1
ATOM 629 C C . ARG A 1 81 ? 3.818 5.382 18.653 1.00 82.81 81 ARG A C 1
ATOM 631 O O . ARG A 1 81 ? 5.012 5.438 18.370 1.00 82.81 81 ARG A O 1
ATOM 638 N N . GLY A 1 82 ? 3.118 6.435 19.080 1.00 74.69 82 GLY A N 1
ATOM 639 C CA . GLY A 1 82 ? 3.723 7.740 19.385 1.00 74.69 82 GLY A CA 1
ATOM 640 C C . GLY A 1 82 ? 4.248 8.499 18.166 1.00 74.69 82 GLY A C 1
ATOM 641 O O . GLY A 1 82 ? 5.159 9.316 18.289 1.00 74.69 82 GLY A O 1
ATOM 642 N N . ALA A 1 83 ? 3.712 8.211 16.985 1.00 63.22 83 ALA A N 1
ATOM 643 C CA . ALA A 1 83 ? 4.238 8.751 15.750 1.00 63.22 83 ALA A CA 1
ATOM 644 C C . ALA A 1 83 ? 3.509 10.047 15.356 1.00 63.22 83 ALA A C 1
ATOM 646 O O . ALA A 1 83 ? 2.452 10.037 14.735 1.00 63.22 83 ALA A O 1
ATOM 647 N N . GLU A 1 84 ? 4.111 11.192 15.693 1.00 69.81 84 GLU A N 1
ATOM 648 C CA . GLU A 1 84 ? 3.671 12.501 15.175 1.00 69.81 84 GLU A CA 1
ATOM 649 C C . GLU A 1 84 ? 3.997 12.687 13.680 1.00 69.81 84 GLU A C 1
ATOM 651 O O . GLU A 1 84 ? 3.470 13.590 13.033 1.00 69.81 84 GLU A O 1
ATOM 656 N N . LEU A 1 85 ? 4.865 11.831 13.122 1.00 75.62 85 LEU A N 1
ATOM 657 C CA . LEU A 1 85 ? 5.357 11.924 11.743 1.00 75.62 85 LEU A CA 1
ATOM 658 C C . LEU A 1 85 ? 4.740 10.891 10.785 1.00 75.62 85 LEU A C 1
ATOM 660 O O . LEU A 1 85 ? 4.705 11.144 9.583 1.00 75.62 85 LEU A O 1
ATOM 664 N N . GLU A 1 86 ? 4.250 9.752 11.283 1.00 83.69 86 GLU A N 1
ATOM 665 C CA . GLU A 1 86 ? 3.704 8.670 10.455 1.00 83.69 86 GLU A CA 1
ATOM 666 C C . GLU A 1 86 ? 2.538 7.973 11.164 1.00 83.69 86 GLU A C 1
ATOM 668 O O . GLU A 1 86 ? 2.703 7.434 12.246 1.00 83.69 86 GLU A O 1
ATOM 673 N N . HIS A 1 87 ? 1.355 7.925 10.551 1.00 87.38 87 HIS A N 1
ATOM 674 C CA . HIS A 1 87 ? 0.229 7.191 11.142 1.00 87.38 87 HIS A CA 1
ATOM 675 C C . HIS A 1 87 ? 0.444 5.663 11.106 1.00 87.38 87 HIS A C 1
ATOM 677 O O . HIS A 1 87 ? 0.062 4.953 12.030 1.00 87.38 87 HIS A O 1
ATOM 683 N N . GLY A 1 88 ? 1.044 5.152 10.030 1.00 92.81 88 GLY A N 1
ATOM 684 C CA . GLY A 1 88 ? 1.292 3.735 9.789 1.00 92.81 88 GLY A CA 1
ATOM 685 C C . GLY A 1 88 ? 1.542 3.452 8.311 1.00 92.81 88 GLY A C 1
ATOM 686 O O . GLY A 1 88 ? 1.377 4.341 7.469 1.00 92.81 88 GLY A O 1
ATOM 687 N N . HIS A 1 89 ? 1.872 2.205 7.986 1.00 95.56 89 HIS A N 1
ATOM 688 C CA . HIS A 1 89 ? 2.157 1.790 6.616 1.00 95.56 89 HIS A CA 1
ATOM 689 C C . HIS A 1 89 ? 1.684 0.375 6.307 1.00 95.56 89 HIS A C 1
ATOM 691 O O . HIS A 1 89 ? 1.385 -0.437 7.184 1.00 95.56 89 HIS A O 1
ATOM 697 N N . PHE A 1 90 ? 1.617 0.105 5.006 1.00 96.19 90 PHE A N 1
ATOM 698 C CA . PHE A 1 90 ? 1.401 -1.227 4.474 1.00 96.19 90 PHE A CA 1
ATOM 699 C C . PHE A 1 90 ? 2.745 -1.909 4.253 1.00 96.19 90 PHE A C 1
ATOM 701 O O . PHE A 1 90 ? 3.654 -1.326 3.662 1.00 96.19 90 PHE A O 1
ATOM 708 N N . HIS A 1 91 ? 2.839 -3.161 4.673 1.00 97.06 91 HIS A N 1
ATOM 709 C CA . HIS A 1 91 ? 3.840 -4.083 4.167 1.00 97.06 91 HIS A CA 1
ATOM 710 C C . HIS A 1 91 ? 3.243 -4.857 2.998 1.00 97.06 91 HIS A C 1
ATOM 712 O O . HIS A 1 91 ? 2.115 -5.336 3.090 1.00 97.06 91 HIS A O 1
ATOM 718 N N . THR A 1 92 ? 3.996 -4.970 1.908 1.00 95.75 92 THR A N 1
ATOM 719 C CA . THR A 1 92 ? 3.618 -5.726 0.709 1.00 95.75 92 THR A CA 1
ATOM 720 C C . THR A 1 92 ? 4.780 -6.630 0.313 1.00 95.75 92 THR A C 1
ATOM 722 O O . THR A 1 92 ? 5.910 -6.137 0.245 1.00 95.75 92 THR A O 1
ATOM 725 N N . PHE A 1 93 ? 4.511 -7.908 0.046 1.00 93.25 93 PHE A N 1
ATOM 726 C CA . PHE A 1 93 ? 5.502 -8.919 -0.340 1.00 93.25 93 PHE A CA 1
ATOM 727 C C . PHE A 1 93 ? 5.089 -9.648 -1.618 1.00 93.25 93 PHE A C 1
ATOM 729 O O . PHE A 1 93 ? 3.863 -9.829 -1.827 1.00 93.25 93 PHE A O 1
#

Radius of gyration: 16.5 Å; chains: 1; bounding box: 36×34×42 Å